Protein AF-A0A1T4ZHF4-F1 (afdb_monomer)

Structure (mmCIF, N/CA/C/O backbone):
data_AF-A0A1T4ZHF4-F1
#
_entry.id   AF-A0A1T4ZHF4-F1
#
loop_
_atom_site.group_PDB
_atom_site.id
_atom_site.type_symbol
_atom_site.label_atom_id
_atom_site.label_alt_id
_atom_site.label_comp_id
_atom_site.label_asym_id
_atom_site.label_entity_id
_atom_site.label_seq_id
_atom_site.pdbx_PDB_ins_code
_atom_site.Cartn_x
_atom_site.Cartn_y
_atom_site.Cartn_z
_atom_site.occupancy
_atom_site.B_iso_or_equiv
_atom_site.auth_seq_id
_atom_site.auth_comp_id
_atom_site.auth_asym_id
_atom_site.auth_atom_id
_atom_site.pdbx_PDB_model_num
ATOM 1 N N . MET A 1 1 ? 6.806 -17.565 17.987 1.00 30.14 1 MET A N 1
ATOM 2 C CA . MET A 1 1 ? 7.572 -17.432 16.732 1.00 30.14 1 MET A CA 1
ATOM 3 C C . MET A 1 1 ? 6.901 -16.319 15.945 1.00 30.14 1 MET A C 1
ATOM 5 O O . MET A 1 1 ? 5.851 -16.554 15.368 1.00 30.14 1 MET A O 1
ATOM 9 N N . TYR A 1 2 ? 7.383 -15.080 16.064 1.00 32.50 2 TYR A N 1
ATOM 10 C CA . TYR A 1 2 ? 6.807 -13.967 15.307 1.00 32.50 2 TYR A CA 1
ATOM 11 C C . TYR A 1 2 ? 7.230 -14.156 13.852 1.00 32.50 2 TYR A C 1
ATOM 13 O O . TYR A 1 2 ? 8.424 -14.251 13.575 1.00 32.50 2 TYR A O 1
ATOM 21 N N . ALA A 1 3 ? 6.270 -14.298 12.939 1.00 39.22 3 ALA 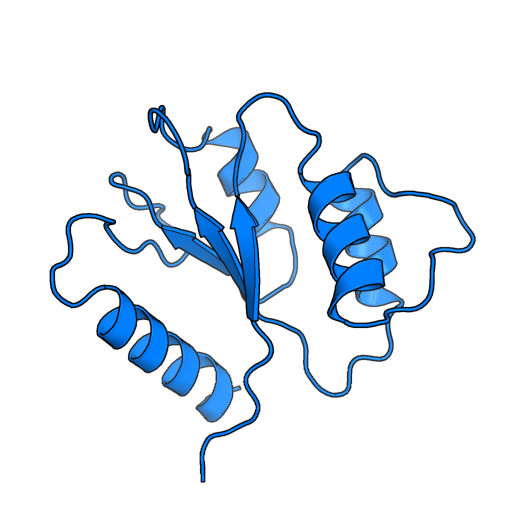A N 1
ATOM 22 C CA . ALA A 1 3 ? 6.571 -14.235 11.518 1.00 39.22 3 ALA A CA 1
ATOM 23 C C . ALA A 1 3 ? 7.316 -12.915 11.255 1.00 39.22 3 ALA A C 1
ATOM 25 O O . ALA A 1 3 ? 6.908 -11.874 11.768 1.00 39.22 3 ALA A O 1
ATOM 26 N N . ASN A 1 4 ? 8.417 -12.951 10.502 1.00 47.62 4 ASN A N 1
ATOM 27 C CA . ASN A 1 4 ? 9.071 -11.738 10.013 1.00 47.62 4 ASN A CA 1
ATOM 28 C C . ASN A 1 4 ? 8.109 -11.051 9.033 1.00 47.62 4 ASN A C 1
ATOM 30 O O . ASN A 1 4 ? 8.100 -11.365 7.845 1.00 47.62 4 ASN A O 1
ATOM 34 N N . ILE A 1 5 ? 7.239 -10.186 9.555 1.00 54.41 5 ILE A N 1
ATOM 35 C CA . ILE A 1 5 ? 6.331 -9.354 8.770 1.00 54.41 5 ILE A CA 1
ATOM 36 C C . ILE A 1 5 ? 7.112 -8.104 8.383 1.00 54.41 5 ILE A C 1
ATOM 38 O O . ILE A 1 5 ? 7.465 -7.293 9.237 1.00 54.41 5 ILE A O 1
ATOM 42 N N . THR A 1 6 ? 7.403 -7.951 7.097 1.00 62.69 6 THR A N 1
ATOM 43 C CA . THR A 1 6 ? 8.022 -6.735 6.576 1.00 62.69 6 THR A CA 1
ATOM 44 C C . THR A 1 6 ? 6.919 -5.732 6.248 1.00 62.69 6 THR A C 1
ATOM 46 O O . THR A 1 6 ? 6.182 -5.914 5.281 1.00 62.69 6 THR A O 1
ATOM 49 N N . SER A 1 7 ? 6.782 -4.686 7.066 1.00 66.88 7 SER A N 1
ATOM 50 C CA . SER A 1 7 ? 5.847 -3.584 6.822 1.00 66.88 7 SER A CA 1
ATOM 51 C C . SER A 1 7 ? 6.578 -2.297 6.446 1.00 66.88 7 SER A C 1
ATOM 53 O O . SER A 1 7 ? 7.629 -1.957 6.994 1.00 66.88 7 SER A O 1
ATOM 55 N N . LEU A 1 8 ? 5.998 -1.573 5.494 1.00 69.44 8 LEU A N 1
ATOM 56 C CA . LEU A 1 8 ? 6.451 -0.267 5.038 1.00 69.44 8 LEU A CA 1
ATOM 57 C C . LEU A 1 8 ? 5.460 0.791 5.505 1.00 69.44 8 LEU A C 1
ATOM 59 O O . LEU A 1 8 ? 4.306 0.808 5.082 1.00 69.44 8 LEU A O 1
ATOM 63 N N . PHE A 1 9 ? 5.937 1.683 6.369 1.00 66.31 9 PHE A N 1
ATOM 64 C CA . PHE A 1 9 ? 5.172 2.823 6.857 1.00 66.31 9 PHE A CA 1
ATOM 65 C C . PHE A 1 9 ? 5.363 4.009 5.915 1.00 66.31 9 PHE A C 1
ATOM 67 O O . PHE A 1 9 ? 6.470 4.538 5.764 1.00 66.31 9 PHE A O 1
ATOM 74 N N . CYS A 1 10 ? 4.281 4.418 5.266 1.00 65.19 10 CYS A N 1
ATOM 75 C CA . CYS A 1 10 ? 4.283 5.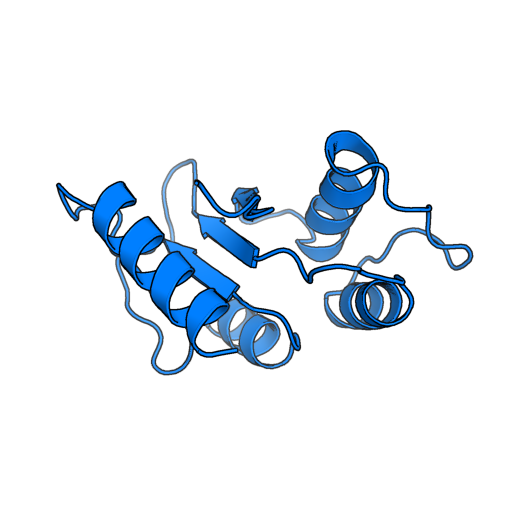467 4.260 1.00 65.19 10 CYS A CA 1
ATOM 76 C C . CYS A 1 10 ? 3.557 6.706 4.803 1.00 65.19 10 CYS A C 1
ATOM 78 O O . CYS A 1 10 ? 2.324 6.741 4.757 1.00 65.19 10 CYS A O 1
ATOM 80 N N . PRO A 1 11 ? 4.294 7.718 5.307 1.00 62.56 11 PRO A N 1
ATOM 81 C CA . PRO A 1 11 ? 3.683 8.975 5.707 1.00 62.56 11 PRO A CA 1
ATOM 82 C C . PRO A 1 11 ? 3.163 9.693 4.462 1.00 62.56 11 PRO A C 1
ATOM 84 O O . PRO A 1 11 ? 3.914 9.989 3.527 1.00 62.56 11 PRO A O 1
ATOM 87 N N . PHE A 1 12 ? 1.865 9.968 4.437 1.00 61.62 12 PHE A N 1
ATOM 88 C CA . PHE A 1 12 ? 1.233 10.717 3.367 1.00 61.62 12 PHE A CA 1
ATOM 89 C C . PHE A 1 12 ? 1.334 12.207 3.680 1.00 61.62 12 PHE A C 1
ATOM 91 O O . PHE A 1 12 ? 0.537 12.772 4.424 1.00 61.62 12 PHE A O 1
ATOM 98 N N . THR A 1 13 ? 2.358 12.854 3.126 1.00 56.34 13 THR A N 1
ATOM 99 C CA . THR A 1 13 ? 2.426 14.317 3.098 1.00 56.34 13 THR A CA 1
ATOM 100 C C . THR A 1 13 ? 1.757 14.764 1.801 1.00 56.34 13 THR A C 1
ATOM 102 O O . THR A 1 13 ? 2.165 14.343 0.720 1.00 56.34 13 THR A O 1
ATOM 105 N N . SER A 1 14 ? 0.697 15.572 1.878 1.00 42.81 14 SER A N 1
ATOM 106 C CA . SER A 1 14 ? -0.232 15.880 0.770 1.00 42.81 14 SER A CA 1
ATOM 107 C C . SER A 1 14 ? 0.357 16.631 -0.449 1.00 42.81 14 SER A C 1
ATOM 109 O O . SER A 1 14 ? -0.369 17.270 -1.207 1.00 42.81 14 SER A O 1
ATOM 111 N N . ARG A 1 15 ? 1.677 16.578 -0.675 1.00 51.09 15 ARG A N 1
ATOM 112 C CA . ARG A 1 15 ? 2.382 17.221 -1.800 1.00 51.09 15 ARG A CA 1
ATOM 113 C C . ARG A 1 15 ? 3.414 16.334 -2.505 1.00 51.09 15 ARG A C 1
ATOM 115 O O . ARG A 1 15 ? 3.917 16.737 -3.551 1.00 51.09 15 ARG A O 1
ATOM 122 N N . GLY A 1 16 ? 3.761 15.173 -1.952 1.00 53.12 16 GLY A N 1
ATOM 123 C CA . GLY A 1 16 ? 4.801 14.300 -2.502 1.00 53.12 16 GLY A CA 1
ATOM 124 C C . GLY A 1 16 ? 4.227 13.260 -3.454 1.00 53.12 16 GLY A C 1
ATOM 125 O O . GLY A 1 16 ? 3.161 12.714 -3.196 1.00 53.12 16 GLY A O 1
ATOM 126 N N . ALA A 1 17 ? 4.923 12.974 -4.556 1.00 64.19 17 ALA A N 1
ATOM 127 C CA . ALA A 1 17 ? 4.607 11.845 -5.424 1.00 64.19 17 ALA A CA 1
ATOM 128 C C . ALA A 1 17 ? 4.809 10.539 -4.626 1.00 64.19 17 ALA A C 1
ATOM 130 O O . ALA A 1 17 ? 5.958 10.112 -4.468 1.00 64.19 17 ALA A O 1
ATOM 131 N N . PRO A 1 18 ? 3.735 9.878 -4.145 1.00 71.88 18 PRO A N 1
ATOM 132 C CA . PRO A 1 18 ? 3.849 8.797 -3.160 1.00 71.88 18 PRO A CA 1
ATOM 133 C C . PRO A 1 18 ? 4.697 7.636 -3.692 1.00 71.88 18 PRO A C 1
ATOM 135 O O . PRO A 1 18 ? 5.424 6.989 -2.947 1.00 71.88 18 PRO A O 1
ATOM 138 N N . ALA A 1 19 ? 4.686 7.434 -5.012 1.00 78.06 19 ALA A N 1
ATOM 139 C CA . ALA A 1 19 ? 5.504 6.450 -5.703 1.00 78.06 19 ALA A CA 1
ATOM 140 C C . ALA A 1 19 ? 7.013 6.605 -5.449 1.00 78.06 19 ALA A C 1
ATOM 142 O O . ALA A 1 19 ? 7.715 5.626 -5.197 1.00 78.06 19 ALA A O 1
ATOM 143 N N . THR A 1 20 ? 7.510 7.843 -5.490 1.00 80.12 20 THR A N 1
ATOM 144 C CA . THR A 1 20 ? 8.925 8.147 -5.272 1.00 80.12 20 THR A CA 1
ATOM 145 C C . THR A 1 20 ? 9.324 7.900 -3.823 1.00 80.12 20 THR A C 1
ATOM 147 O O . THR A 1 20 ? 10.395 7.342 -3.577 1.00 80.12 20 THR A O 1
ATOM 150 N N . ASP A 1 21 ? 8.480 8.290 -2.871 1.00 77.38 21 ASP A N 1
ATOM 151 C CA . ASP A 1 21 ? 8.783 8.125 -1.451 1.00 77.38 21 ASP A CA 1
ATOM 152 C C . ASP A 1 21 ? 8.784 6.648 -1.052 1.00 77.38 21 ASP A C 1
ATOM 154 O O . ASP A 1 21 ? 9.727 6.193 -0.399 1.00 77.38 21 ASP A O 1
ATOM 158 N N . ILE A 1 22 ? 7.807 5.868 -1.530 1.00 78.19 22 ILE A N 1
ATOM 159 C CA . ILE A 1 22 ? 7.773 4.410 -1.338 1.00 78.19 22 ILE A CA 1
ATOM 160 C C . ILE A 1 22 ? 9.032 3.769 -1.935 1.00 78.19 22 ILE A C 1
ATOM 162 O O . ILE A 1 22 ? 9.725 3.016 -1.253 1.00 78.19 22 ILE A O 1
ATOM 166 N N . TYR A 1 23 ? 9.391 4.123 -3.172 1.00 82.69 23 TYR A N 1
ATOM 167 C CA . TYR A 1 23 ? 10.609 3.633 -3.823 1.00 82.69 23 TYR A CA 1
ATOM 168 C C . TYR A 1 23 ? 11.884 3.949 -3.034 1.00 82.69 23 TYR A C 1
ATOM 170 O O . TYR A 1 23 ? 12.772 3.108 -2.886 1.00 82.69 23 TYR A O 1
ATOM 178 N N . LEU A 1 24 ? 11.989 5.161 -2.490 1.00 81.94 24 LEU A N 1
ATOM 179 C CA . LEU A 1 24 ? 13.131 5.547 -1.670 1.00 81.94 24 LEU A CA 1
ATOM 180 C C . LEU A 1 24 ? 13.203 4.750 -0.368 1.00 81.94 24 LEU A C 1
ATOM 182 O O . LEU A 1 24 ? 14.307 4.390 0.045 1.00 81.94 24 LEU A O 1
ATOM 186 N N . GLN A 1 25 ? 12.067 4.470 0.271 1.00 78.19 25 GLN A N 1
ATOM 187 C CA . GLN A 1 25 ? 12.033 3.628 1.466 1.00 78.19 25 GLN A CA 1
ATOM 188 C C . GLN A 1 25 ? 12.424 2.182 1.155 1.00 78.19 25 GLN A C 1
ATOM 190 O O . GLN A 1 25 ? 13.224 1.617 1.898 1.00 78.19 25 GLN A O 1
ATOM 195 N N . LEU A 1 26 ? 11.953 1.623 0.037 1.00 79.62 26 LEU A N 1
ATOM 196 C CA . LEU A 1 26 ? 12.337 0.288 -0.433 1.00 79.62 26 LEU A CA 1
ATOM 197 C C . LEU A 1 26 ? 13.861 0.158 -0.561 1.00 79.62 26 LEU A C 1
ATOM 199 O O . LEU A 1 26 ? 14.471 -0.733 0.024 1.00 79.62 26 LEU A O 1
ATOM 203 N N . ILE A 1 27 ? 14.506 1.113 -1.231 1.00 83.06 27 ILE A N 1
ATOM 204 C CA . ILE A 1 27 ? 15.965 1.085 -1.401 1.00 83.06 27 ILE A CA 1
ATOM 205 C C . ILE A 1 27 ? 16.698 1.323 -0.079 1.00 83.06 27 ILE A C 1
ATOM 207 O O . ILE A 1 27 ? 17.663 0.628 0.226 1.00 83.06 27 ILE A O 1
ATOM 211 N N . LYS A 1 28 ? 16.295 2.342 0.691 1.00 81.19 28 LYS A N 1
ATOM 212 C CA . LYS A 1 28 ? 17.054 2.775 1.876 1.00 81.19 28 LYS A CA 1
ATOM 213 C C . LYS A 1 28 ? 16.881 1.849 3.075 1.00 81.19 28 LYS A C 1
ATOM 215 O O . LYS A 1 28 ? 17.846 1.655 3.803 1.00 81.19 28 LYS A O 1
ATOM 220 N N . LYS A 1 29 ? 15.665 1.349 3.315 1.00 73.69 29 LYS A N 1
ATOM 221 C CA . LYS A 1 29 ? 15.331 0.550 4.505 1.00 73.69 29 LYS A CA 1
ATOM 222 C C . LYS A 1 29 ? 15.335 -0.950 4.233 1.00 73.69 29 LYS A C 1
ATOM 224 O O . LYS A 1 29 ? 15.697 -1.707 5.123 1.00 73.69 29 LYS A O 1
ATOM 229 N N . HIS A 1 30 ? 14.944 -1.371 3.031 1.00 71.56 30 HIS A N 1
ATOM 230 C CA . HIS A 1 30 ? 14.818 -2.793 2.682 1.00 71.56 30 HIS A CA 1
ATOM 231 C C . HIS A 1 30 ? 15.910 -3.277 1.727 1.00 71.56 30 HIS A C 1
ATOM 233 O O . HIS A 1 30 ? 15.891 -4.432 1.320 1.00 71.56 30 HIS A O 1
ATOM 239 N N . HIS A 1 31 ? 16.873 -2.411 1.387 1.00 73.12 31 HIS A N 1
ATOM 240 C CA . HIS A 1 31 ? 17.996 -2.728 0.503 1.00 73.12 31 HIS A CA 1
ATOM 241 C C . HIS A 1 31 ? 17.571 -3.290 -0.866 1.00 73.12 31 HIS A C 1
ATOM 243 O O . HIS A 1 31 ? 18.335 -4.014 -1.503 1.00 73.12 31 HIS A O 1
ATOM 249 N N . CYS A 1 32 ? 16.373 -2.927 -1.346 1.00 77.44 32 CYS A N 1
ATOM 250 C CA . CYS A 1 32 ? 15.891 -3.345 -2.659 1.00 77.44 32 CYS A CA 1
ATOM 251 C C . CYS A 1 32 ? 16.808 -2.813 -3.777 1.00 77.44 32 CYS A C 1
ATOM 253 O O . CYS A 1 32 ? 17.323 -1.688 -3.677 1.00 77.44 32 CYS A O 1
ATOM 255 N N . PRO A 1 33 ? 16.997 -3.577 -4.869 1.00 80.88 33 PRO A N 1
ATOM 256 C CA . PRO A 1 33 ? 17.798 -3.137 -6.003 1.00 80.88 33 PRO A CA 1
ATOM 257 C C . PRO A 1 33 ? 17.188 -1.883 -6.627 1.00 80.88 33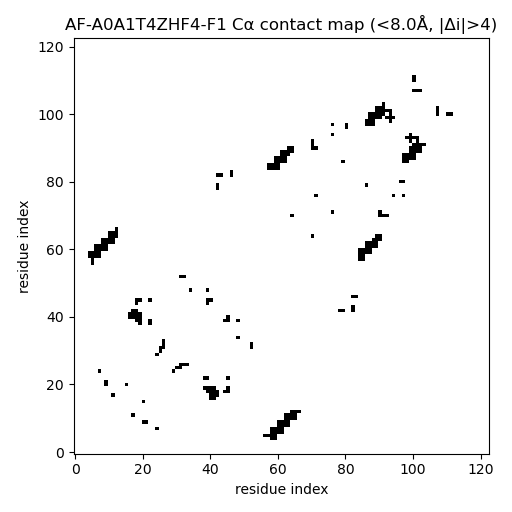 PRO A C 1
ATOM 259 O O . PRO A 1 33 ? 15.973 -1.760 -6.764 1.00 80.88 33 PRO A O 1
ATOM 262 N N . LYS A 1 34 ? 18.029 -0.929 -7.022 1.00 83.25 34 LYS A N 1
ATOM 263 C CA . LYS A 1 34 ? 17.557 0.271 -7.723 1.00 83.25 34 LYS A CA 1
ATOM 264 C C . LYS A 1 34 ? 16.993 -0.127 -9.087 1.00 83.25 34 LYS A C 1
ATOM 266 O O . LYS A 1 34 ? 17.578 -0.958 -9.773 1.00 83.25 34 LYS A O 1
ATOM 271 N N . SER A 1 35 ? 15.899 0.514 -9.487 1.00 80.25 35 SER A N 1
ATOM 272 C CA . SER A 1 35 ? 15.364 0.404 -10.843 1.00 80.25 35 SER A CA 1
ATOM 273 C C . SER A 1 35 ? 16.408 0.853 -11.871 1.00 80.25 35 SER A C 1
ATOM 275 O O . SER A 1 35 ? 17.042 1.901 -11.697 1.00 80.25 35 SER A O 1
ATOM 277 N N . THR A 1 36 ? 16.558 0.080 -12.946 1.00 78.06 36 THR A N 1
ATOM 278 C CA . THR A 1 36 ? 17.409 0.408 -14.102 1.00 78.06 36 THR A CA 1
ATOM 279 C C . THR A 1 36 ? 16.791 1.491 -14.986 1.00 78.06 36 THR A C 1
ATOM 281 O O . THR A 1 36 ? 17.518 2.282 -15.575 1.00 78.06 36 THR A O 1
ATOM 284 N N . GLU A 1 37 ? 15.459 1.588 -14.995 1.00 78.44 37 GLU A N 1
ATOM 285 C CA . GLU A 1 37 ? 14.664 2.571 -15.752 1.00 78.44 37 GLU A CA 1
ATOM 286 C C . GLU A 1 37 ? 14.567 3.938 -15.045 1.00 78.44 37 GLU A C 1
ATOM 288 O O . GLU A 1 37 ? 13.937 4.880 -15.525 1.00 78.44 37 GLU A O 1
ATOM 293 N N . GLY A 1 38 ? 15.190 4.067 -13.871 1.00 79.81 38 GLY A N 1
ATOM 294 C CA . GLY A 1 38 ? 15.153 5.275 -13.055 1.00 79.81 38 GLY A CA 1
ATOM 295 C C . GLY A 1 38 ? 14.064 5.262 -11.980 1.00 79.81 38 GLY A C 1
ATOM 296 O O . GLY A 1 38 ? 13.428 4.251 -11.689 1.00 79.81 38 GLY A O 1
ATOM 297 N N . ARG A 1 39 ? 13.910 6.401 -11.295 1.00 83.38 39 ARG A N 1
ATOM 298 C CA . ARG A 1 39 ? 13.029 6.534 -10.125 1.00 83.38 39 ARG A CA 1
ATOM 299 C C . ARG A 1 39 ? 11.556 6.637 -10.559 1.00 83.38 39 ARG A C 1
ATOM 301 O O . ARG A 1 39 ? 11.247 7.589 -11.278 1.00 83.38 39 ARG A O 1
ATOM 308 N N . PRO A 1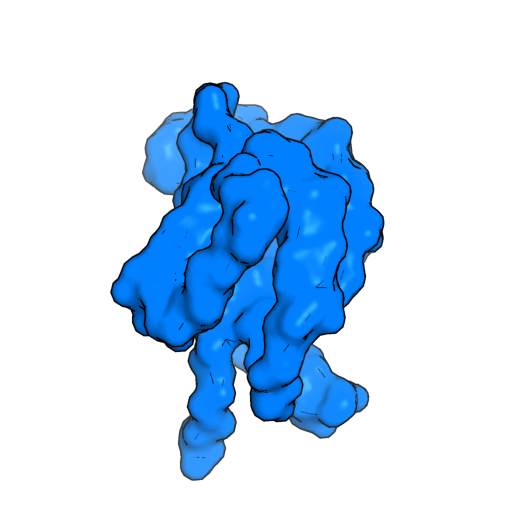 40 ? 10.657 5.775 -10.045 1.00 83.38 40 PRO A N 1
ATOM 309 C CA . PRO A 1 40 ? 9.238 5.838 -10.358 1.00 83.38 40 PRO A CA 1
ATOM 310 C C . PRO A 1 40 ? 8.614 7.126 -9.813 1.00 83.38 40 PRO A C 1
ATOM 312 O O . PRO A 1 40 ? 8.764 7.477 -8.636 1.00 83.38 40 PRO A O 1
ATOM 315 N N . ARG A 1 41 ? 7.912 7.841 -10.688 1.00 80.31 41 ARG A N 1
ATOM 316 C CA . ARG A 1 41 ? 7.176 9.078 -10.387 1.00 80.31 41 ARG A CA 1
ATOM 317 C C . ARG A 1 41 ? 5.686 8.821 -10.218 1.00 80.31 41 ARG A C 1
ATOM 319 O O . ARG A 1 41 ? 5.017 9.560 -9.502 1.00 80.31 41 ARG A O 1
ATOM 326 N N . THR A 1 42 ? 5.176 7.771 -10.853 1.00 80.00 42 THR A N 1
ATOM 327 C CA . THR A 1 42 ? 3.766 7.375 -10.803 1.00 80.00 42 THR A CA 1
ATOM 328 C C . THR A 1 42 ? 3.591 6.056 -10.054 1.00 80.00 42 THR A C 1
ATOM 330 O O . THR A 1 42 ? 4.504 5.232 -9.997 1.00 80.00 42 THR A O 1
ATOM 333 N N . LEU A 1 43 ? 2.406 5.831 -9.476 1.00 78.44 43 LEU A N 1
ATOM 334 C CA . LEU A 1 43 ? 2.083 4.548 -8.834 1.00 78.44 43 LEU A CA 1
ATOM 335 C C . LEU A 1 43 ? 2.118 3.387 -9.840 1.00 78.44 43 LEU A C 1
ATOM 337 O O . LEU A 1 43 ? 2.455 2.269 -9.467 1.00 78.44 43 LEU A O 1
ATOM 341 N N . THR A 1 44 ? 1.843 3.658 -11.118 1.00 81.31 44 THR A N 1
ATOM 342 C CA . THR A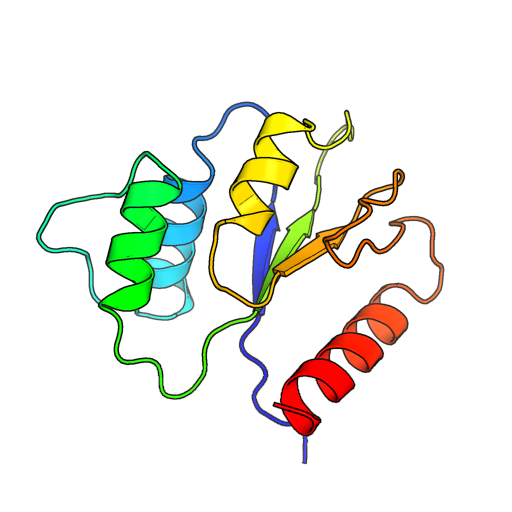 1 44 ? 1.971 2.680 -12.206 1.00 81.31 44 THR A CA 1
ATOM 343 C C . THR A 1 44 ? 3.423 2.262 -12.425 1.00 81.31 44 THR A C 1
ATOM 345 O O . THR A 1 44 ? 3.711 1.071 -12.457 1.00 81.31 44 THR A O 1
ATOM 348 N N . GLU A 1 45 ? 4.354 3.216 -12.523 1.00 84.00 45 GLU A N 1
ATOM 349 C CA . GLU A 1 45 ? 5.790 2.909 -12.625 1.00 84.00 45 GLU A CA 1
ATOM 350 C C . GLU A 1 45 ? 6.293 2.174 -11.383 1.00 84.00 45 GLU A C 1
ATOM 352 O O . GLU A 1 45 ? 7.065 1.222 -11.494 1.00 84.00 45 GLU A O 1
ATOM 357 N N . LEU A 1 46 ? 5.821 2.577 -10.198 1.00 84.19 46 LEU A N 1
ATOM 358 C CA . LEU A 1 46 ? 6.135 1.863 -8.967 1.00 84.19 46 LEU A CA 1
ATOM 359 C C . LEU A 1 46 ? 5.605 0.428 -9.015 1.00 84.19 46 LEU A C 1
ATOM 361 O O . LEU A 1 46 ? 6.307 -0.467 -8.564 1.00 84.19 46 LEU A O 1
ATOM 365 N N . LYS A 1 47 ? 4.409 0.196 -9.571 1.00 81.25 47 LYS A N 1
ATOM 366 C CA . LYS A 1 47 ? 3.823 -1.146 -9.698 1.00 81.25 47 LYS A CA 1
ATOM 367 C C . LYS A 1 47 ? 4.670 -2.025 -10.607 1.00 81.25 47 LYS A C 1
ATOM 369 O O . LYS A 1 47 ? 4.938 -3.165 -10.254 1.00 81.25 47 LYS A O 1
ATOM 374 N N . ILE A 1 48 ? 5.124 -1.488 -11.738 1.00 84.12 48 ILE A N 1
ATOM 375 C CA . ILE A 1 48 ? 6.017 -2.209 -12.652 1.00 84.12 48 ILE A CA 1
ATOM 376 C C . ILE A 1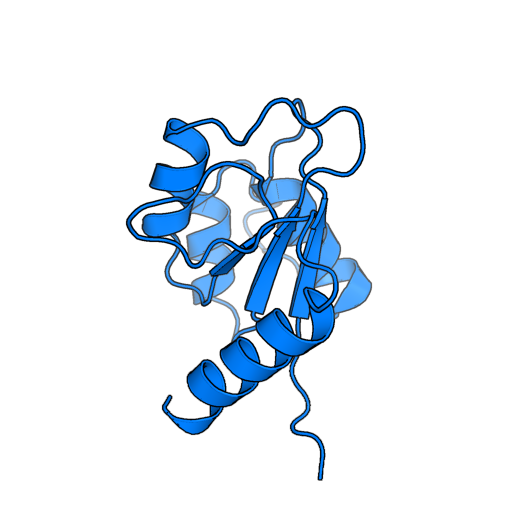 48 ? 7.308 -2.579 -11.923 1.00 84.12 48 ILE A C 1
ATOM 378 O O . ILE A 1 48 ? 7.679 -3.746 -11.899 1.00 84.12 48 ILE A O 1
ATOM 382 N N . TYR A 1 49 ? 7.956 -1.612 -11.266 1.00 84.88 49 TYR A N 1
ATOM 383 C CA . TYR A 1 49 ? 9.154 -1.880 -10.469 1.00 84.88 49 TYR A CA 1
ATOM 384 C C . TYR A 1 49 ? 8.895 -2.941 -9.391 1.00 84.88 49 TYR A C 1
ATOM 386 O O . TYR A 1 49 ? 9.678 -3.870 -9.249 1.00 84.88 49 TYR A O 1
ATOM 394 N N . TRP A 1 50 ? 7.777 -2.837 -8.676 1.00 81.81 50 TRP A N 1
ATOM 395 C CA . TRP A 1 50 ? 7.379 -3.777 -7.634 1.00 81.81 50 TRP A CA 1
ATOM 396 C C . TRP A 1 50 ? 7.222 -5.208 -8.155 1.00 81.81 50 TRP A C 1
ATOM 398 O O . TRP A 1 50 ? 7.666 -6.133 -7.487 1.00 81.81 50 TRP A O 1
ATOM 408 N N . GLN A 1 51 ? 6.638 -5.388 -9.344 1.00 80.25 51 GLN A N 1
ATOM 409 C CA . GLN A 1 51 ? 6.481 -6.695 -9.996 1.00 80.25 51 GLN A CA 1
ATOM 410 C C . GLN A 1 51 ? 7.802 -7.286 -10.510 1.00 80.25 51 GLN A C 1
ATOM 412 O O . GLN A 1 51 ? 7.890 -8.493 -10.705 1.00 80.25 51 GLN A O 1
ATOM 417 N N . LEU A 1 52 ? 8.817 -6.451 -10.749 1.00 81.62 52 LEU A N 1
ATOM 418 C CA . LEU A 1 52 ? 10.150 -6.890 -11.178 1.00 81.62 52 LEU A CA 1
ATOM 419 C C . LEU A 1 52 ? 11.045 -7.319 -10.009 1.00 81.62 52 LEU A C 1
ATOM 421 O O . LEU A 1 52 ? 12.125 -7.864 -10.233 1.00 81.62 52 LEU A O 1
ATOM 425 N N . LEU A 1 53 ? 10.638 -7.035 -8.773 1.00 78.81 53 LEU A N 1
ATOM 426 C CA . LEU A 1 53 ? 11.383 -7.429 -7.589 1.00 78.81 53 LEU A CA 1
ATOM 427 C C . LEU A 1 53 ? 11.106 -8.896 -7.259 1.00 78.81 53 LEU A C 1
ATOM 429 O O . LEU A 1 53 ? 9.957 -9.310 -7.125 1.00 78.81 53 LEU A O 1
ATOM 433 N N . ASP A 1 54 ? 12.179 -9.660 -7.083 1.00 73.06 54 ASP A N 1
ATOM 434 C CA . ASP A 1 54 ? 12.114 -11.045 -6.626 1.00 73.06 54 ASP A CA 1
ATOM 435 C C . ASP A 1 54 ? 11.931 -11.071 -5.101 1.00 73.06 54 ASP A C 1
ATOM 437 O O . ASP A 1 54 ? 12.886 -11.093 -4.320 1.00 73.06 54 ASP A O 1
ATOM 441 N N . TRP A 1 55 ? 10.678 -10.921 -4.671 1.00 71.12 55 TRP A N 1
ATOM 442 C CA . TRP A 1 55 ? 10.305 -10.902 -3.262 1.00 71.12 55 TRP A CA 1
ATOM 443 C C . TRP A 1 55 ? 10.131 -12.323 -2.726 1.00 71.12 55 TRP A C 1
ATOM 445 O O . TRP A 1 55 ? 9.206 -13.022 -3.129 1.00 71.12 55 TRP A O 1
ATOM 455 N N . GLU A 1 56 ? 10.899 -12.708 -1.702 1.00 67.12 56 GLU A N 1
ATOM 456 C CA . GLU A 1 56 ? 10.548 -13.900 -0.910 1.00 67.12 56 GLU A CA 1
ATOM 457 C C . GLU A 1 56 ? 9.183 -13.729 -0.220 1.00 67.12 56 GLU A C 1
ATOM 459 O O . GLU A 1 56 ? 8.413 -14.681 -0.098 1.00 67.12 56 GLU A O 1
ATOM 464 N N . LYS A 1 57 ? 8.878 -12.504 0.240 1.00 68.44 57 LYS A N 1
ATOM 465 C CA . LYS A 1 57 ? 7.578 -12.099 0.795 1.00 68.44 57 LYS A CA 1
ATOM 466 C C . LYS A 1 57 ? 7.274 -10.655 0.422 1.00 68.44 57 LYS A C 1
ATOM 468 O O . LYS A 1 57 ? 8.073 -9.763 0.705 1.00 68.44 57 LYS A O 1
ATOM 473 N N . HIS A 1 58 ? 6.106 -10.426 -0.171 1.00 71.25 58 HIS A N 1
ATOM 474 C CA . HIS A 1 58 ? 5.656 -9.083 -0.521 1.00 71.25 58 HIS A CA 1
ATOM 475 C C . HIS A 1 58 ? 5.433 -8.250 0.750 1.00 71.25 58 HIS A C 1
ATOM 477 O O . HIS A 1 58 ? 4.693 -8.688 1.638 1.00 71.25 58 HIS A O 1
ATOM 483 N N . PRO A 1 59 ? 6.059 -7.066 0.875 1.00 75.25 59 PRO A N 1
ATOM 484 C CA . PRO A 1 59 ? 5.876 -6.244 2.055 1.00 75.25 59 PRO A CA 1
ATOM 485 C C . PRO A 1 59 ? 4.486 -5.618 2.075 1.00 75.25 59 PRO A C 1
ATOM 487 O O . PRO A 1 59 ? 3.890 -5.319 1.038 1.00 75.25 59 PRO A O 1
ATOM 490 N N . ILE A 1 60 ? 3.989 -5.387 3.285 1.00 82.44 60 ILE A N 1
ATOM 491 C CA . ILE A 1 60 ? 2.675 -4.787 3.508 1.00 82.44 60 ILE A CA 1
ATOM 492 C C . ILE A 1 60 ? 2.834 -3.274 3.589 1.00 82.44 60 ILE A C 1
ATOM 494 O O . ILE A 1 60 ? 3.651 -2.773 4.366 1.00 82.44 60 ILE A O 1
ATOM 498 N N . LEU A 1 61 ? 2.063 -2.545 2.786 1.00 83.62 61 LEU A N 1
ATOM 499 C CA . LEU A 1 61 ? 2.093 -1.086 2.752 1.00 83.62 61 LEU A CA 1
ATOM 500 C C . LEU A 1 61 ? 1.044 -0.517 3.709 1.00 83.62 61 LEU A C 1
ATOM 502 O O . LEU A 1 61 ? -0.145 -0.802 3.577 1.00 83.62 61 LEU A O 1
ATOM 506 N N . ILE A 1 62 ? 1.486 0.310 4.653 1.00 85.38 62 ILE A N 1
ATOM 507 C CA . ILE A 1 62 ? 0.623 0.972 5.634 1.00 85.38 62 ILE A CA 1
ATOM 508 C C . ILE A 1 62 ? 0.716 2.480 5.405 1.00 85.38 62 ILE A C 1
ATOM 510 O O . ILE A 1 62 ? 1.759 3.091 5.657 1.00 85.38 62 ILE A O 1
ATOM 514 N N . PHE A 1 63 ? -0.370 3.083 4.923 1.00 85.06 63 PHE A N 1
ATOM 515 C CA . PHE A 1 63 ? -0.456 4.524 4.675 1.00 85.06 63 PHE A CA 1
ATOM 516 C C . PHE A 1 63 ? -1.116 5.241 5.847 1.00 85.06 63 PHE A C 1
ATOM 518 O O . PHE A 1 63 ? -2.155 4.804 6.330 1.00 85.06 63 PHE A O 1
ATOM 525 N N . TYR A 1 64 ? -0.539 6.356 6.287 1.00 83.75 64 TYR A N 1
ATOM 526 C CA . TYR A 1 64 ? -1.081 7.169 7.377 1.00 83.75 64 TYR A CA 1
ATOM 527 C C . TYR A 1 64 ? -0.754 8.650 7.158 1.00 83.75 64 TYR A C 1
ATOM 529 O O . TYR A 1 64 ? 0.255 8.979 6.532 1.00 83.75 64 TYR A O 1
ATOM 537 N N . GLU A 1 65 ? -1.603 9.547 7.651 1.00 76.19 65 GLU A N 1
ATOM 538 C CA . GLU A 1 65 ? -1.341 10.991 7.645 1.00 76.19 65 GLU A CA 1
ATOM 539 C C . GLU A 1 65 ? -0.618 11.392 8.942 1.00 76.19 65 GLU A C 1
ATOM 541 O O . GLU A 1 65 ? -1.081 11.075 10.035 1.00 76.19 65 GLU A O 1
ATOM 546 N N . GLU A 1 66 ? 0.530 12.075 8.842 1.00 63.84 66 GLU A N 1
ATOM 547 C CA . GLU A 1 66 ? 1.319 12.472 10.026 1.00 63.84 66 GLU A CA 1
ATOM 548 C C . GLU A 1 66 ? 0.890 13.806 10.643 1.00 63.84 66 GLU A C 1
ATOM 550 O O . GLU A 1 66 ? 0.915 13.955 11.863 1.00 63.84 66 GLU A O 1
ATOM 555 N N . VAL A 1 67 ? 0.545 14.804 9.824 1.00 62.84 67 VAL A N 1
ATOM 556 C CA . VAL A 1 67 ? 0.350 16.187 10.288 1.00 62.84 67 VAL A CA 1
ATOM 557 C C . VAL A 1 67 ? -0.885 16.788 9.631 1.00 62.84 67 VAL A C 1
ATOM 559 O O . VAL A 1 67 ? -0.934 16.878 8.408 1.00 62.84 67 VAL A O 1
ATOM 562 N N . ASN A 1 68 ? -1.837 17.258 10.448 1.00 62.47 68 ASN A N 1
ATOM 563 C CA . ASN A 1 68 ? -3.103 17.874 10.024 1.00 62.47 68 ASN A CA 1
ATOM 564 C C . ASN A 1 68 ? -3.845 17.031 8.969 1.00 62.47 68 ASN A C 1
ATOM 566 O O . ASN A 1 68 ? -3.906 17.454 7.811 1.00 62.47 68 ASN A O 1
ATOM 570 N N . PRO A 1 69 ? -4.380 15.854 9.352 1.00 65.50 69 PRO A N 1
ATOM 571 C CA . PRO A 1 69 ? -5.019 14.943 8.411 1.00 65.50 69 PRO A CA 1
ATOM 572 C C . PRO A 1 69 ? -6.150 15.666 7.678 1.00 65.50 69 PRO A C 1
ATOM 574 O O . PRO A 1 69 ? -7.080 16.185 8.299 1.00 65.50 69 PRO A O 1
ATOM 577 N N . GLN A 1 70 ? -6.035 15.756 6.354 1.00 67.31 70 GLN A N 1
ATOM 578 C CA . GLN A 1 70 ? -7.093 16.299 5.496 1.00 67.31 70 GLN A CA 1
ATOM 579 C C . GLN A 1 70 ? -7.942 15.182 4.889 1.00 67.31 70 GLN A C 1
ATOM 581 O O . GLN A 1 70 ? -8.915 15.459 4.186 1.00 67.31 70 GLN A O 1
ATOM 586 N N . GLY A 1 71 ? -7.589 13.931 5.184 1.00 70.19 71 GLY A N 1
ATOM 587 C CA . GLY A 1 71 ? -8.145 12.762 4.548 1.00 70.19 71 GLY A CA 1
ATOM 588 C C . GLY A 1 71 ? -7.423 12.462 3.241 1.00 70.19 71 GLY A C 1
ATOM 589 O O . GLY A 1 71 ? -6.991 13.338 2.484 1.00 70.19 71 GLY A O 1
ATOM 590 N N . PHE A 1 72 ? -7.335 11.174 2.939 1.00 77.12 72 PHE A N 1
ATOM 591 C CA . PHE A 1 72 ? -6.865 10.712 1.646 1.00 77.12 72 PHE A CA 1
ATOM 592 C C . PHE A 1 72 ? -7.863 11.096 0.551 1.00 77.12 72 PHE A C 1
ATOM 594 O O . PHE A 1 72 ? -9.072 10.910 0.696 1.00 77.12 72 PHE A O 1
ATOM 601 N N . SER A 1 73 ? -7.360 11.601 -0.577 1.00 78.38 73 SER A N 1
ATOM 602 C CA . SER A 1 73 ? -8.225 11.860 -1.729 1.00 78.38 73 SER A CA 1
ATOM 603 C C . SER A 1 73 ? -8.754 10.547 -2.307 1.00 78.38 73 SER A C 1
ATOM 605 O O . SER A 1 73 ? -8.026 9.554 -2.386 1.00 78.38 73 SER A O 1
ATOM 607 N N . GLN A 1 74 ? -10.004 10.550 -2.775 1.00 76.56 74 GLN A N 1
ATOM 608 C CA . GLN A 1 74 ? -10.614 9.356 -3.365 1.00 76.56 74 GLN A CA 1
ATOM 609 C C . GLN A 1 74 ? -9.794 8.831 -4.551 1.00 76.56 74 GLN A C 1
ATOM 611 O O . GLN A 1 74 ? -9.518 7.643 -4.629 1.00 76.56 74 GLN A O 1
ATOM 616 N N . THR A 1 75 ? -9.285 9.721 -5.409 1.00 78.38 75 THR A N 1
ATOM 617 C CA . THR A 1 75 ? -8.413 9.356 -6.536 1.00 78.38 75 THR A CA 1
ATOM 618 C C . THR A 1 75 ? -7.146 8.622 -6.092 1.00 78.38 75 THR A C 1
ATOM 620 O O . THR A 1 75 ? -6.673 7.719 -6.787 1.00 78.38 75 THR A O 1
ATOM 623 N N . PHE A 1 76 ? -6.570 9.002 -4.948 1.00 78.38 76 PHE A N 1
ATOM 624 C CA . PHE A 1 76 ? -5.410 8.315 -4.392 1.00 78.38 76 PHE A CA 1
ATOM 625 C C . PHE A 1 76 ? -5.787 6.922 -3.884 1.00 78.38 76 PHE A C 1
ATOM 627 O O . PHE A 1 76 ? -5.132 5.955 -4.267 1.00 78.38 76 PHE A O 1
ATOM 634 N N . LEU A 1 77 ? -6.864 6.805 -3.103 1.00 81.81 77 LEU A N 1
ATOM 635 C CA . LEU A 1 77 ? -7.362 5.516 -2.612 1.00 81.81 77 LEU A CA 1
ATOM 636 C C . LEU A 1 77 ? -7.722 4.576 -3.773 1.00 81.81 77 LEU A C 1
ATOM 638 O O . LEU A 1 77 ? -7.269 3.435 -3.809 1.00 81.81 77 LEU A O 1
ATOM 642 N N . ASP A 1 78 ? -8.415 5.076 -4.793 1.00 81.94 78 ASP A N 1
ATOM 643 C CA . ASP A 1 78 ? -8.731 4.323 -6.007 1.00 81.94 78 ASP A CA 1
ATOM 644 C C . ASP A 1 78 ? -7.457 3.869 -6.735 1.00 81.94 78 ASP A C 1
ATOM 646 O O . ASP A 1 78 ? -7.393 2.756 -7.258 1.00 81.94 78 ASP A O 1
ATOM 650 N N . SER A 1 79 ? -6.409 4.695 -6.751 1.00 78.38 79 SER A N 1
ATOM 651 C CA . SER A 1 79 ? -5.119 4.313 -7.336 1.00 78.38 79 SER A CA 1
ATOM 652 C C . SER A 1 79 ? -4.425 3.212 -6.532 1.00 78.38 79 SER A C 1
ATOM 654 O O . SER A 1 79 ? -3.810 2.330 -7.132 1.00 78.38 79 SER A O 1
ATOM 656 N N . LEU A 1 80 ? -4.559 3.220 -5.200 1.00 81.38 80 LEU A N 1
ATOM 657 C CA . LEU A 1 80 ? -4.056 2.149 -4.337 1.00 81.38 80 LEU A CA 1
ATOM 658 C C . LEU A 1 80 ? -4.781 0.826 -4.592 1.00 81.38 80 LEU A C 1
ATOM 660 O O . LEU A 1 80 ? -4.117 -0.198 -4.649 1.00 81.38 80 LEU A O 1
ATOM 664 N N . THR A 1 81 ? -6.098 0.827 -4.842 1.00 81.12 81 THR A N 1
ATOM 665 C CA . THR A 1 81 ? -6.826 -0.425 -5.164 1.00 81.12 81 THR A CA 1
ATOM 666 C C . THR A 1 81 ? -6.313 -1.132 -6.420 1.00 81.12 81 THR A C 1
ATOM 668 O O . THR A 1 81 ? -6.519 -2.328 -6.591 1.00 81.12 81 THR A O 1
ATOM 671 N N . ARG A 1 82 ? -5.641 -0.401 -7.318 1.00 79.75 82 ARG A N 1
ATOM 672 C CA . ARG A 1 82 ? -5.046 -0.951 -8.545 1.00 79.75 82 ARG A CA 1
ATOM 673 C C . ARG A 1 82 ? -3.621 -1.454 -8.328 1.00 79.75 82 ARG A C 1
ATOM 675 O O . ARG A 1 82 ? -3.064 -2.117 -9.213 1.00 79.75 82 ARG A O 1
ATOM 682 N N . PHE A 1 83 ? -3.009 -1.087 -7.206 1.00 76.75 83 PHE A N 1
ATOM 683 C CA . PHE A 1 83 ? -1.689 -1.538 -6.806 1.00 76.75 83 PHE A CA 1
ATOM 684 C C . PHE A 1 83 ? -1.846 -2.924 -6.178 1.00 76.75 83 PHE A C 1
ATOM 686 O O . PHE A 1 83 ? -2.515 -3.081 -5.164 1.00 76.75 83 PHE A O 1
ATOM 693 N N . ASP A 1 84 ? -1.284 -3.936 -6.837 1.00 72.62 84 ASP A N 1
ATOM 694 C CA . ASP A 1 84 ? -1.474 -5.354 -6.506 1.00 72.62 84 ASP A CA 1
ATOM 695 C C . ASP A 1 84 ? -0.566 -5.760 -5.334 1.00 72.62 84 ASP A C 1
ATOM 697 O O . ASP A 1 84 ? 0.362 -6.553 -5.469 1.00 72.62 84 ASP A O 1
ATOM 701 N N . ALA A 1 85 ? -0.755 -5.089 -4.201 1.00 77.56 85 ALA A N 1
ATOM 702 C CA . ALA A 1 85 ? -0.045 -5.345 -2.962 1.00 77.56 85 ALA A CA 1
ATOM 703 C C . ALA A 1 85 ? -1.031 -5.389 -1.798 1.00 77.56 85 ALA A C 1
ATOM 705 O O . ALA A 1 85 ? -2.138 -4.852 -1.858 1.00 77.56 85 ALA A O 1
ATOM 706 N N . THR A 1 86 ? -0.586 -5.974 -0.695 1.00 84.75 86 THR A N 1
ATOM 707 C CA . THR A 1 86 ? -1.316 -5.914 0.565 1.00 84.75 86 THR A CA 1
ATOM 708 C C . THR A 1 86 ? -1.185 -4.509 1.148 1.00 84.75 86 THR A C 1
ATOM 710 O O . THR A 1 86 ? -0.096 -4.094 1.553 1.00 84.75 86 THR A O 1
ATOM 713 N N . ILE A 1 87 ? -2.291 -3.764 1.167 1.00 86.31 87 ILE A N 1
ATOM 714 C CA . ILE A 1 87 ? -2.332 -2.355 1.573 1.00 86.31 87 ILE A CA 1
ATOM 715 C C . ILE A 1 87 ? -3.371 -2.160 2.675 1.00 86.31 87 ILE A C 1
ATOM 717 O O . ILE A 1 87 ? -4.479 -2.689 2.589 1.00 86.31 87 ILE A O 1
ATOM 721 N N . CYS A 1 88 ? -3.045 -1.337 3.668 1.00 89.19 88 CYS A N 1
ATOM 722 C CA . CYS A 1 88 ? -4.035 -0.738 4.554 1.00 89.19 88 CYS A CA 1
ATOM 723 C C . CYS A 1 88 ? -3.774 0.753 4.777 1.00 89.19 88 CYS A C 1
ATOM 725 O O . CYS A 1 88 ? -2.691 1.278 4.496 1.00 89.19 88 CYS A O 1
ATOM 727 N N . VAL A 1 89 ? -4.803 1.438 5.266 1.00 88.38 89 VAL A N 1
ATOM 728 C CA . VAL A 1 89 ? -4.794 2.883 5.488 1.00 88.38 89 VAL A CA 1
ATOM 729 C C . VAL A 1 89 ? -5.211 3.177 6.926 1.00 88.38 89 VAL A C 1
ATOM 731 O O . VAL A 1 89 ? -6.120 2.545 7.458 1.00 88.38 89 VAL A O 1
ATOM 734 N N . ILE A 1 90 ? -4.553 4.139 7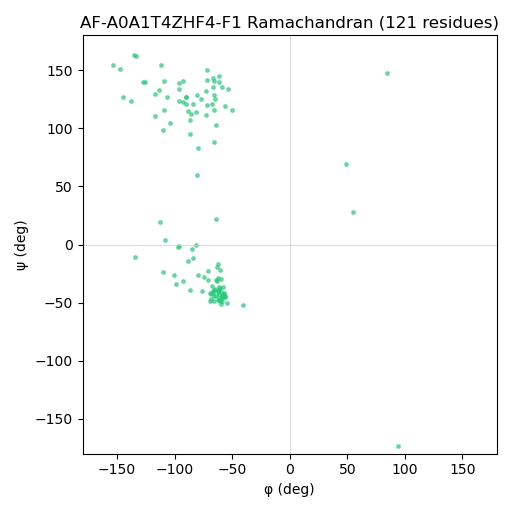.564 1.00 88.06 90 ILE A N 1
ATOM 735 C CA . ILE A 1 90 ? -4.943 4.687 8.861 1.00 88.06 90 ILE A CA 1
ATOM 736 C C . ILE A 1 90 ? -5.585 6.051 8.603 1.00 88.06 90 ILE A C 1
ATOM 738 O O . ILE A 1 90 ? -4.884 7.008 8.271 1.00 88.06 90 ILE A O 1
ATOM 742 N N . ALA A 1 91 ? -6.912 6.117 8.700 1.00 84.75 91 ALA A N 1
ATOM 743 C CA . ALA A 1 91 ? -7.714 7.306 8.409 1.00 84.75 91 ALA A CA 1
ATOM 744 C C . ALA A 1 91 ? -9.025 7.298 9.204 1.00 84.75 91 ALA A C 1
ATOM 746 O O . ALA A 1 91 ? -9.541 6.235 9.549 1.00 84.75 91 ALA A O 1
ATOM 747 N N . ASP A 1 92 ? -9.592 8.479 9.459 1.00 81.44 92 ASP A N 1
ATOM 748 C CA . ASP A 1 92 ? -10.894 8.600 10.131 1.00 81.44 92 ASP A CA 1
ATOM 749 C C . ASP A 1 92 ? -12.064 8.145 9.244 1.00 81.44 92 ASP A C 1
ATOM 751 O O . ASP A 1 92 ? -13.063 7.631 9.747 1.00 81.44 92 ASP A O 1
ATOM 755 N N 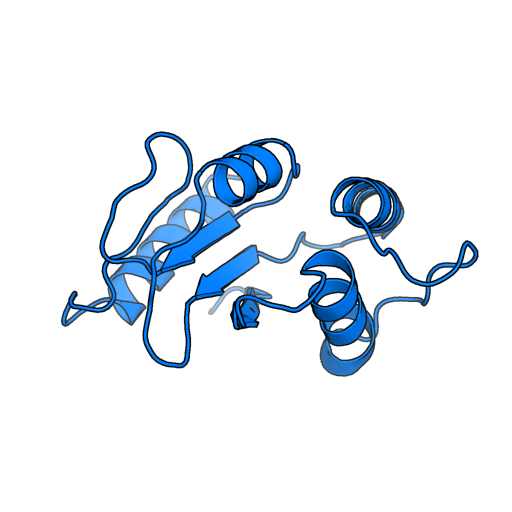. SER A 1 93 ? -11.946 8.305 7.922 1.00 80.31 93 SER A N 1
ATOM 756 C CA . SER A 1 93 ? -12.968 7.895 6.960 1.00 80.31 93 SER A CA 1
ATOM 757 C C . SER A 1 93 ? -12.672 6.506 6.376 1.00 80.31 93 SER A C 1
ATOM 759 O O . SER A 1 93 ? -11.611 6.309 5.781 1.00 80.31 93 SER A O 1
ATOM 761 N N . PRO A 1 94 ? -13.597 5.533 6.488 1.00 79.88 94 PRO A N 1
ATOM 762 C CA . PRO A 1 94 ? -13.390 4.197 5.940 1.00 79.88 94 PRO A CA 1
ATOM 763 C C . PRO A 1 94 ? -13.468 4.188 4.407 1.00 79.88 94 PRO A C 1
ATOM 765 O O . PRO A 1 94 ? -14.339 4.828 3.816 1.00 79.88 94 PRO A O 1
ATOM 768 N N . HIS A 1 95 ? -12.604 3.400 3.764 1.00 82.00 95 HIS A N 1
ATOM 769 C CA . HIS A 1 95 ? -12.684 3.103 2.333 1.00 82.00 95 HIS A CA 1
ATOM 770 C C . HIS A 1 95 ? -13.420 1.769 2.088 1.00 82.00 95 HIS A C 1
ATOM 772 O O . HIS A 1 95 ? -13.156 0.803 2.804 1.00 82.00 95 HIS A O 1
ATOM 778 N N . PRO A 1 96 ? -14.299 1.651 1.070 1.00 79.62 96 PRO A N 1
ATOM 779 C CA . PRO A 1 96 ? -15.082 0.431 0.834 1.00 79.62 96 PRO A CA 1
ATOM 780 C C . PRO A 1 96 ? -14.234 -0.803 0.501 1.00 79.62 96 PRO A C 1
ATOM 782 O O . PRO A 1 96 ? -14.619 -1.919 0.836 1.00 79.62 96 PRO A O 1
ATOM 785 N N . THR A 1 97 ? -13.089 -0.610 -0.158 1.00 83.44 97 THR A N 1
ATOM 786 C CA . THR A 1 97 ? -12.269 -1.716 -0.690 1.00 83.44 97 THR A CA 1
ATOM 787 C C . THR A 1 97 ? -10.955 -1.913 0.062 1.00 83.44 97 THR A C 1
ATOM 789 O O . THR A 1 97 ? -10.382 -2.995 0.019 1.00 83.44 97 THR A O 1
ATOM 792 N N . ILE A 1 98 ? -10.445 -0.872 0.728 1.00 85.94 98 ILE A N 1
ATOM 793 C CA . ILE A 1 98 ? -9.124 -0.915 1.367 1.00 85.94 98 ILE A CA 1
ATOM 794 C C . ILE A 1 98 ? -9.341 -1.004 2.875 1.00 85.94 98 ILE A C 1
ATOM 796 O O . ILE A 1 98 ? -10.034 -0.135 3.415 1.00 85.94 98 ILE A O 1
ATOM 800 N N . PRO A 1 99 ? -8.745 -1.993 3.569 1.00 89.88 99 PRO A N 1
ATOM 801 C CA . PRO A 1 99 ? -8.776 -2.057 5.022 1.00 89.88 99 PRO A CA 1
ATOM 802 C C . PRO A 1 99 ? -8.348 -0.720 5.625 1.00 89.88 99 PRO A C 1
ATOM 804 O O . PRO A 1 99 ? -7.217 -0.268 5.428 1.00 89.88 99 PRO A O 1
ATOM 807 N N . THR A 1 100 ? -9.283 -0.076 6.319 1.00 89.50 100 THR A N 1
ATOM 808 C CA . THR A 1 100 ? -9.066 1.227 6.942 1.00 89.50 100 THR A CA 1
ATOM 809 C C . THR A 1 100 ? -9.199 1.097 8.450 1.00 89.50 100 THR A C 1
ATOM 811 O O . THR A 1 100 ? -10.186 0.549 8.941 1.00 89.50 100 THR A O 1
ATOM 814 N N . PHE A 1 101 ? -8.211 1.607 9.177 1.00 90.56 101 PHE A N 1
ATOM 815 C CA . PHE A 1 101 ? -8.186 1.620 10.633 1.00 90.56 101 PHE A CA 1
ATOM 816 C C . PHE A 1 101 ? -8.272 3.058 11.134 1.00 90.56 101 PHE A C 1
ATOM 818 O O . PHE A 1 101 ? -7.552 3.930 10.648 1.00 90.56 101 PHE A O 1
ATOM 825 N N . SER A 1 102 ? -9.145 3.316 12.107 1.00 87.06 102 SER A N 1
ATOM 826 C CA . SER A 1 102 ? -9.279 4.664 12.657 1.00 87.06 102 SER A CA 1
ATOM 827 C C . SER A 1 102 ? -8.065 5.006 13.525 1.00 87.06 102 SER A C 1
ATOM 829 O O . SER A 1 102 ? -7.726 4.218 14.410 1.00 87.06 102 SER A O 1
ATOM 831 N N . PRO A 1 103 ? -7.438 6.185 13.353 1.00 84.94 103 PRO A N 1
ATOM 832 C CA . PRO A 1 103 ? -6.378 6.642 14.248 1.00 84.94 103 PRO A CA 1
ATOM 833 C C . PRO A 1 103 ? -6.870 6.851 15.690 1.00 84.94 103 PRO A C 1
ATOM 835 O O . PRO A 1 103 ? -6.056 6.871 16.608 1.00 84.94 103 PRO A O 1
ATOM 838 N N . GLN A 1 104 ? -8.186 6.986 15.893 1.00 86.00 104 GLN A N 1
ATOM 839 C CA . GLN A 1 104 ? -8.816 7.137 17.206 1.00 86.00 104 GLN A CA 1
ATOM 840 C C . GLN A 1 104 ? -9.088 5.795 17.905 1.00 86.00 104 GLN A C 1
ATOM 842 O O . GLN A 1 104 ? -9.561 5.793 19.041 1.00 86.00 104 GLN A O 1
ATOM 847 N N . ASP A 1 105 ? -8.820 4.654 17.255 1.00 86.81 105 ASP A N 1
ATOM 848 C CA . ASP A 1 105 ? -8.951 3.340 17.889 1.00 86.81 105 ASP A CA 1
ATOM 849 C C . ASP A 1 105 ? -7.907 3.199 19.020 1.00 86.81 105 ASP A C 1
ATOM 851 O O . ASP A 1 105 ? -6.703 3.161 18.742 1.00 86.81 105 ASP A O 1
ATOM 855 N N . PRO A 1 106 ? -8.321 3.068 20.298 1.00 87.88 106 PRO A N 1
ATOM 856 C CA . PRO A 1 106 ? -7.391 2.899 21.418 1.00 87.88 106 PRO A CA 1
ATOM 857 C C . PRO A 1 106 ? -6.558 1.611 21.322 1.00 87.88 106 PRO A C 1
ATOM 859 O O . PRO A 1 106 ? -5.530 1.486 21.989 1.00 87.88 106 PRO A O 1
ATOM 862 N N . HIS A 1 107 ? -6.977 0.656 20.490 1.00 91.31 107 HIS A N 1
ATOM 863 C CA . HIS A 1 107 ? -6.286 -0.602 20.236 1.00 91.31 107 HIS A CA 1
ATOM 864 C C . HIS A 1 107 ? -5.735 -0.705 18.806 1.00 91.31 107 HIS A C 1
ATOM 866 O O . HIS A 1 107 ? -5.383 -1.805 18.382 1.00 91.31 107 HIS A O 1
ATOM 872 N N . LEU A 1 108 ? -5.569 0.419 18.095 1.00 87.06 108 LEU A N 1
ATOM 873 C CA . LEU A 1 108 ? -5.141 0.496 16.689 1.00 87.06 108 LEU A CA 1
ATOM 874 C C . LEU A 1 108 ? -4.026 -0.489 16.315 1.00 87.06 108 LEU A C 1
ATOM 876 O O . LEU A 1 108 ? -4.154 -1.258 15.364 1.00 87.06 108 LEU A O 1
ATOM 880 N N . ILE A 1 109 ? -2.928 -0.492 17.077 1.00 86.19 109 ILE A N 1
ATOM 881 C CA . ILE A 1 109 ? -1.777 -1.364 16.808 1.00 86.19 109 ILE A CA 1
ATOM 882 C C . ILE A 1 109 ? -2.172 -2.841 16.893 1.00 86.19 109 ILE A C 1
ATOM 884 O O . ILE A 1 109 ? -1.801 -3.630 16.026 1.00 86.19 109 ILE A O 1
ATOM 888 N N . GLN A 1 110 ? -2.955 -3.219 17.903 1.00 88.19 110 GLN A N 1
ATOM 889 C CA . GLN A 1 110 ? -3.429 -4.590 18.071 1.00 88.19 110 GLN A CA 1
ATOM 890 C C . GLN A 1 110 ? -4.389 -4.986 16.943 1.00 88.19 110 GLN A C 1
ATOM 892 O O . GLN A 1 110 ? -4.300 -6.103 16.425 1.00 88.19 110 GLN A O 1
ATOM 897 N N . THR A 1 111 ? -5.271 -4.074 16.536 1.00 89.75 111 THR A N 1
ATOM 898 C CA . THR A 1 111 ? -6.205 -4.264 15.422 1.00 89.75 111 THR A CA 1
ATOM 899 C C . THR A 1 111 ? -5.447 -4.497 14.110 1.00 89.75 111 THR A C 1
ATOM 901 O O . THR A 1 111 ? -5.714 -5.478 13.411 1.00 89.75 111 THR A O 1
ATOM 904 N N . ILE A 1 112 ? -4.429 -3.676 13.822 1.00 88.81 112 ILE A N 1
ATOM 905 C CA . ILE A 1 112 ? -3.556 -3.831 12.649 1.00 88.81 112 ILE A CA 1
ATOM 906 C C . ILE A 1 112 ? -2.792 -5.155 12.713 1.00 88.81 112 ILE A C 1
ATOM 908 O O . ILE A 1 112 ? -2.804 -5.896 11.737 1.00 88.81 112 ILE A O 1
ATOM 912 N N . ILE A 1 113 ? -2.166 -5.503 13.843 1.00 86.50 113 ILE A N 1
ATOM 913 C CA . ILE A 1 113 ? -1.436 -6.777 13.989 1.00 86.50 113 ILE A CA 1
ATOM 914 C C . ILE A 1 113 ? -2.359 -7.970 13.740 1.00 86.50 113 ILE A C 1
ATOM 916 O O . ILE A 1 113 ? -1.981 -8.899 13.031 1.00 86.50 113 ILE A O 1
ATOM 920 N N . THR A 1 114 ? -3.574 -7.939 14.287 1.00 88.81 114 THR A N 1
ATOM 921 C CA . THR A 1 114 ? -4.562 -9.009 14.100 1.00 88.81 114 THR A CA 1
ATOM 922 C C . THR A 1 114 ? -4.939 -9.153 12.625 1.00 88.81 114 THR A C 1
ATOM 924 O O . THR A 1 114 ? -5.032 -10.268 12.112 1.00 88.81 114 THR A O 1
ATOM 927 N N . TRP A 1 115 ? -5.111 -8.035 11.919 1.00 90.19 115 TRP A N 1
ATOM 928 C CA . TRP A 1 115 ? -5.347 -8.040 10.477 1.00 90.19 115 TRP A CA 1
ATOM 929 C C . TRP A 1 115 ? -4.137 -8.554 9.681 1.00 90.19 115 TRP A C 1
ATOM 931 O O . TRP A 1 115 ? -4.312 -9.398 8.802 1.00 90.19 115 TRP A O 1
ATOM 941 N N . LEU A 1 116 ? -2.917 -8.116 10.014 1.00 85.38 116 LEU A N 1
ATOM 942 C CA . LEU A 1 116 ? -1.676 -8.581 9.382 1.00 85.38 116 LEU A CA 1
ATOM 943 C C . LEU A 1 116 ? -1.520 -10.098 9.534 1.00 85.38 116 LEU A C 1
ATOM 945 O O . LEU A 1 116 ? -1.206 -10.790 8.572 1.00 85.38 116 LEU A O 1
ATOM 949 N N . GLN A 1 117 ? -1.771 -10.622 10.735 1.00 83.81 117 GLN A N 1
ATOM 950 C CA . GLN A 1 117 ? -1.699 -12.054 11.010 1.00 83.81 117 GLN A CA 1
ATOM 951 C C . GLN A 1 117 ? -2.683 -12.842 10.148 1.00 83.81 117 GLN A C 1
ATOM 953 O O . GLN A 1 117 ? -2.267 -13.814 9.530 1.00 83.81 117 GLN A O 1
ATOM 958 N N . ARG A 1 118 ? -3.949 -12.414 10.057 1.00 83.38 118 ARG A N 1
ATOM 959 C CA . ARG A 1 118 ? -4.948 -13.068 9.191 1.00 83.38 118 ARG A CA 1
ATOM 960 C C . ARG A 1 118 ? -4.523 -13.036 7.729 1.00 83.38 118 ARG A C 1
ATOM 962 O O . ARG A 1 118 ? -4.467 -14.072 7.087 1.00 83.38 118 ARG A O 1
ATOM 969 N N . THR A 1 119 ? -4.111 -11.867 7.251 1.00 80.94 119 THR A N 1
ATOM 970 C CA . THR A 1 119 ? -3.754 -11.660 5.843 1.00 80.94 119 THR A CA 1
ATOM 971 C C . THR A 1 119 ? -2.543 -12.485 5.406 1.00 80.94 119 THR A C 1
ATOM 973 O O . THR A 1 119 ? -2.480 -12.860 4.249 1.00 80.94 119 THR A O 1
ATOM 976 N N . ILE A 1 120 ? -1.593 -12.768 6.307 1.00 72.69 120 ILE A N 1
ATOM 977 C CA . ILE A 1 120 ? -0.372 -13.541 6.002 1.00 72.69 120 ILE A CA 1
ATOM 978 C C . ILE A 1 120 ? -0.542 -15.041 6.281 1.00 72.69 120 ILE A C 1
ATOM 980 O O . ILE A 1 120 ? 0.124 -15.864 5.661 1.00 72.69 120 ILE A O 1
ATOM 984 N N . LEU A 1 121 ? -1.363 -15.415 7.267 1.00 62.78 121 LEU A N 1
ATOM 985 C CA . LEU A 1 121 ? -1.611 -16.822 7.602 1.00 62.78 121 LEU A CA 1
ATOM 986 C C . LEU A 1 121 ? -2.618 -17.477 6.649 1.00 62.78 121 LEU A C 1
ATOM 988 O O . LEU A 1 121 ? -2.589 -18.694 6.498 1.00 62.78 121 LEU A O 1
ATOM 992 N N . GLU A 1 122 ? -3.507 -16.688 6.044 1.00 54.62 122 GLU A N 1
ATOM 993 C CA . GLU A 1 122 ? -4.520 -17.153 5.086 1.00 54.62 122 GLU A CA 1
ATOM 994 C C . GLU A 1 122 ? -4.085 -16.985 3.615 1.00 54.62 122 GLU A C 1
ATOM 996 O O . GLU A 1 122 ? -4.841 -17.364 2.721 1.00 54.62 122 GLU A O 1
ATOM 1001 N N . SER A 1 123 ? -2.890 -16.428 3.363 1.00 51.88 123 SER A N 1
ATOM 1002 C CA . SER A 1 123 ? -2.297 -16.221 2.027 1.00 51.88 123 SER A CA 1
ATOM 1003 C C . SER A 1 123 ? -1.345 -17.327 1.597 1.00 51.88 123 SER A C 1
ATOM 1005 O O . SER A 1 123 ? -0.524 -17.733 2.453 1.00 51.88 123 SER A O 1
#

Sequence (123 aa):
MYANITSLFCPFTSRGAPATDIYLQLIKKHHCPKSTEGRPRTLTELKIYWQLLDWEKHPILIFYEEVNPQGFSQTFLDSLTRFDATICVIADSPHPTIPTFSPQDPHLIQTIITWLQRTILES

Mean predicted aligned error: 7.77 Å

Foldseek 3Di:
DDPPAAADEQADDPPAQSQQVSLVCCCPVVVWDADPVHGDSHLVSSLVVLVPTPDPDFHEYEYEHDPDDPDDDPVVVVSVVVRPGHYAYADCDDDPRHHYHDPPPPCRVVVVVVVSCCVVVVD

Radius of gyration: 14.45 Å; Cα contacts (8 Å, |Δi|>4): 146; chain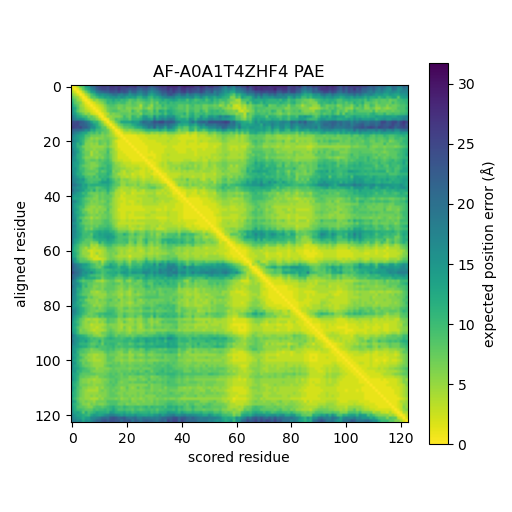s: 1; bounding box: 33×35×37 Å

Secondary structure (DSSP, 8-state):
------EEEEE--TTS-HHHHHHHHHHHHH-PPPPTT----SHHHHHHHHHHS--SSPPEEEEE--SS-----HHHHHHHHTS-S-EEEE-SSPPSSS-EE-TT-TTHHHHHHHHHHHHHH--

Nearest PDB structures (foldseek):
  1m2j-assembly1_A  TM=3.588E-01  e=7.925E-01  Archaeoglobus fulgidus
  5o74-assembly6_L  TM=4.835E-01  e=3.625E+00  Homo sapiens
  6jrf-assembly1_A  TM=4.240E-01  e=2.605E+00  Zea mays
  6jrg-assembly1_B  TM=4.203E-01  e=4.138E+00  Zea mays

Solvent-accessible surface area (backbone atoms only — not comparable to full-atom values): 7609 Å² total; per-residue (Å²): 132,80,75,89,76,55,71,45,81,42,74,54,56,101,81,63,54,62,24,38,56,53,52,49,45,39,38,74,77,68,65,43,81,80,61,91,92,49,83,31,65,40,62,66,50,33,45,53,54,57,72,71,50,91,61,96,65,83,55,36,40,39,36,33,57,82,73,82,74,82,70,84,53,66,71,55,55,56,53,49,75,70,42,96,59,58,57,37,37,44,36,86,70,78,51,98,86,45,57,51,40,43,79,81,44,94,53,40,69,58,54,49,51,54,49,52,50,50,61,59,75,77,98

pLDDT: mean 76.31, std 11.99, range [30.14, 91.31]